Protein AF-A0A1K2HBC2-F1 (afdb_monomer_lite)

Foldseek 3Di:
DPPPPWFFAAADLLLLLQQLVLLVPPQATCSPVVQQSVLCPQCSVVLLPQEPVCLVQCLDPPRPSVVVSQVSCQPRGDDPVGDDSVNSNSSSVSSHVVNVGQTLLSLLSNCNVLDPCVQQVDDSVVSSVLSVVQDDRVDHHYSVSSVVSSCCRNVVDPPD

Organism: NCBI:txid1122154

Secondary structure (DSSP, 8-state):
---TTPPP--B-HHHHHHHHHHTT-SS--GGG-HHHHHHGGGGHHHHTT--HHHHHHHHSTT-HHHHHHHHHHHHHS--TT---HHHHHHHHHHHHHHHH---HHHHHHHTTTTS-HHHHS--HHHHHHHHHHH--TTS-B-HHHHHHHHHHHHHTT---

Sequence (160 aa):
MILTGETTYAVSNELYLVRVLNGFDMCGSSLDNLAYVKSLYHILDDLKKISEDNVHELWTKGTCKEVELYEKCLKYIKFKKGISFGYYLELVNNALNANDGIYPHDIVHMCSDRLSISKTGLPSHELEEEVRKFFNKNVVISRKEIDEFTNHILKGGYRK

Radius of gyration: 16.7 Å; chains: 1; bounding box: 42×26×42 Å

pLDDT: mean 89.14, std 13.37, range [31.95, 98.06]

Structure (mmCIF, N/CA/C/O backbone):
data_AF-A0A1K2HBC2-F1
#
_entry.id   AF-A0A1K2HBC2-F1
#
loop_
_atom_site.group_PDB
_atom_site.id
_atom_site.type_symbol
_atom_site.label_atom_id
_atom_site.label_alt_id
_atom_site.label_comp_id
_atom_site.label_asym_id
_atom_site.label_entity_id
_atom_site.label_seq_id
_atom_site.pdbx_PDB_ins_code
_atom_site.Cartn_x
_atom_site.Cartn_y
_atom_site.Cartn_z
_atom_site.occupancy
_atom_site.B_iso_or_equiv
_atom_site.auth_seq_id
_atom_site.auth_comp_id
_atom_site.auth_asym_id
_atom_site.auth_atom_id
_atom_site.pdbx_PDB_model_num
ATOM 1 N N . MET A 1 1 ? -14.756 14.402 -8.944 1.00 31.95 1 MET A N 1
ATOM 2 C CA . MET A 1 1 ? -14.381 14.764 -10.328 1.00 31.95 1 MET A CA 1
ATOM 3 C C . MET A 1 1 ? -13.336 13.749 -10.758 1.00 31.95 1 MET A C 1
ATOM 5 O O . MET A 1 1 ? -12.223 13.827 -10.269 1.00 31.95 1 MET A O 1
ATOM 9 N N . ILE A 1 2 ? -13.712 12.732 -11.539 1.00 31.97 2 ILE A N 1
ATOM 10 C CA . ILE A 1 2 ? -12.748 11.743 -12.045 1.00 31.97 2 ILE A CA 1
ATOM 11 C C . ILE A 1 2 ? -11.961 12.457 -13.142 1.00 31.97 2 ILE A C 1
ATOM 13 O O . ILE A 1 2 ? -12.550 12.851 -14.149 1.00 31.97 2 ILE A O 1
ATOM 17 N N . LEU A 1 3 ? -10.667 12.695 -12.925 1.00 41.19 3 LEU A N 1
ATOM 18 C CA . LEU A 1 3 ? -9.786 13.188 -13.977 1.00 41.19 3 LEU A CA 1
ATOM 19 C C . LEU A 1 3 ? -9.752 12.111 -15.067 1.00 41.19 3 LEU A C 1
ATOM 21 O O . LEU A 1 3 ? -9.234 11.011 -14.886 1.00 41.19 3 LEU A O 1
ATOM 25 N N . THR A 1 4 ? -10.407 12.396 -16.186 1.00 40.41 4 THR A N 1
ATOM 26 C CA . THR A 1 4 ? -10.514 11.503 -17.339 1.00 40.41 4 THR A CA 1
ATOM 27 C C . THR A 1 4 ? -9.110 11.153 -17.845 1.00 40.41 4 THR A C 1
ATOM 29 O O . THR A 1 4 ? -8.473 11.986 -18.482 1.00 40.41 4 THR A O 1
ATOM 32 N N . GLY A 1 5 ? -8.617 9.945 -17.540 1.00 54.50 5 GLY A N 1
ATOM 33 C CA . GLY A 1 5 ? -7.299 9.452 -17.977 1.00 54.50 5 GLY A CA 1
ATOM 34 C C . GLY A 1 5 ? -6.510 8.653 -16.931 1.00 54.50 5 GLY A C 1
ATOM 35 O O . GLY A 1 5 ? -5.530 7.982 -17.271 1.00 54.50 5 GLY A O 1
ATOM 36 N N . GLU A 1 6 ? -6.918 8.672 -15.662 1.00 67.06 6 GLU A N 1
ATOM 37 C CA . GLU A 1 6 ? -6.225 7.899 -14.632 1.00 67.06 6 GLU A CA 1
ATOM 38 C C . GLU A 1 6 ? -6.614 6.418 -14.681 1.00 67.06 6 GLU A C 1
ATOM 40 O O . GLU A 1 6 ? -7.783 6.043 -14.645 1.00 67.06 6 GLU A O 1
ATOM 45 N N . THR A 1 7 ? -5.603 5.563 -14.849 1.00 85.19 7 THR A N 1
ATOM 46 C CA . THR A 1 7 ? -5.761 4.109 -14.866 1.00 85.19 7 THR A CA 1
ATOM 47 C C . THR A 1 7 ? -5.429 3.590 -13.482 1.00 85.19 7 THR A C 1
ATOM 49 O O . THR A 1 7 ? -4.303 3.765 -13.028 1.00 85.19 7 THR A O 1
ATOM 52 N N . THR A 1 8 ? -6.395 2.953 -12.831 1.00 94.12 8 THR A N 1
ATOM 53 C CA . THR A 1 8 ? -6.177 2.240 -11.573 1.00 94.12 8 THR A CA 1
ATOM 54 C C . THR A 1 8 ? -5.827 0.782 -11.852 1.00 94.12 8 THR A C 1
ATOM 56 O O . THR A 1 8 ? -6.291 0.200 -12.836 1.00 94.12 8 THR A O 1
ATOM 59 N N . TYR A 1 9 ? -5.053 0.172 -10.961 1.00 96.06 9 TYR A N 1
ATOM 60 C CA . TYR A 1 9 ? -4.644 -1.225 -11.051 1.00 96.06 9 TYR A CA 1
ATOM 61 C C . TYR A 1 9 ? -5.222 -2.044 -9.907 1.00 96.06 9 TYR A C 1
ATOM 63 O O . TYR A 1 9 ? -5.211 -1.629 -8.748 1.00 96.06 9 TYR A O 1
ATOM 71 N N . ALA A 1 10 ? -5.674 -3.253 -10.232 1.00 95.75 10 ALA A N 1
ATOM 72 C CA . ALA A 1 10 ? -5.870 -4.281 -9.227 1.00 95.75 10 ALA A CA 1
ATOM 73 C C . ALA A 1 10 ? -4.502 -4.847 -8.829 1.00 95.75 10 ALA A C 1
ATOM 75 O O . ALA A 1 10 ? -3.661 -5.112 -9.688 1.00 95.75 10 ALA A O 1
ATOM 76 N N . VAL A 1 11 ? -4.280 -5.066 -7.536 1.00 97.31 11 VAL A N 1
ATOM 77 C CA . VAL A 1 11 ? -3.013 -5.606 -7.027 1.00 97.31 11 VAL A CA 1
ATOM 78 C C . VAL A 1 11 ? -3.255 -6.732 -6.026 1.00 97.31 11 VAL A C 1
ATOM 80 O O . VAL A 1 11 ? -4.343 -6.873 -5.461 1.00 97.31 11 VAL A O 1
ATOM 83 N N . SER A 1 12 ? -2.231 -7.547 -5.793 1.00 97.94 12 SER A N 1
ATOM 84 C CA . SER A 1 12 ? -2.262 -8.600 -4.783 1.00 97.94 12 SER A CA 1
ATOM 85 C C . SER A 1 12 ? -2.438 -8.029 -3.370 1.00 97.94 12 SER A C 1
ATOM 87 O O . SER A 1 12 ? -2.102 -6.881 -3.093 1.00 97.94 12 SER A O 1
ATOM 89 N N . ASN A 1 13 ? -2.901 -8.855 -2.429 1.00 98.06 13 ASN A N 1
ATOM 90 C CA . ASN A 1 13 ? -3.018 -8.453 -1.021 1.00 98.06 13 ASN A CA 1
ATOM 91 C C . ASN A 1 13 ? -1.700 -7.911 -0.446 1.00 98.06 13 ASN A C 1
ATOM 93 O O . ASN A 1 13 ? -1.715 -6.967 0.336 1.00 98.06 13 ASN A O 1
ATOM 97 N N . GLU A 1 14 ? -0.568 -8.487 -0.854 1.00 97.50 14 GLU A N 1
ATOM 98 C CA . GLU A 1 14 ? 0.752 -8.004 -0.453 1.00 97.50 14 GLU A CA 1
ATOM 99 C C . GLU A 1 14 ? 0.979 -6.567 -0.923 1.00 97.50 14 GLU A C 1
ATOM 101 O O . GLU A 1 14 ? 1.288 -5.709 -0.104 1.00 97.50 14 GLU A O 1
ATOM 106 N N . LEU A 1 15 ? 0.781 -6.290 -2.214 1.00 97.50 15 LEU A N 1
ATOM 107 C CA . LEU A 1 15 ? 1.015 -4.960 -2.776 1.00 97.50 15 LEU A CA 1
ATOM 108 C C . LEU A 1 15 ? -0.004 -3.929 -2.291 1.00 97.50 15 LEU A C 1
ATOM 110 O O . LEU A 1 15 ? 0.344 -2.766 -2.122 1.00 97.50 15 LEU A O 1
ATOM 114 N N . TYR A 1 16 ? -1.231 -4.353 -1.994 1.00 98.00 16 TYR A N 1
ATOM 115 C CA . TYR A 1 16 ? -2.208 -3.509 -1.314 1.00 98.00 16 TYR A CA 1
ATOM 116 C C . TYR A 1 16 ? -1.683 -3.072 0.061 1.00 98.00 16 TYR A C 1
ATOM 118 O O . TYR A 1 16 ? -1.684 -1.890 0.384 1.00 98.00 16 TYR A O 1
ATOM 126 N N . LEU A 1 17 ? -1.158 -3.999 0.865 1.00 96.69 17 LEU A N 1
ATOM 127 C CA . LEU A 1 17 ? -0.586 -3.645 2.166 1.00 96.69 17 LEU A CA 1
ATOM 128 C C . LEU A 1 17 ? 0.672 -2.782 2.026 1.00 96.69 17 LEU A C 1
ATOM 130 O O . LEU A 1 17 ? 0.859 -1.857 2.811 1.00 96.69 17 LEU A O 1
ATOM 134 N N . VAL A 1 18 ? 1.501 -3.027 1.007 1.00 95.81 18 VAL A N 1
ATOM 135 C CA . VAL A 1 18 ? 2.625 -2.137 0.679 1.00 95.81 18 VAL A CA 1
ATOM 136 C C . VAL A 1 18 ? 2.116 -0.737 0.337 1.00 95.81 18 VAL A C 1
ATOM 138 O O . VAL A 1 18 ? 2.676 0.228 0.842 1.00 95.81 18 VAL A O 1
ATOM 141 N N . ARG A 1 19 ? 1.031 -0.598 -0.441 1.00 95.75 19 ARG A N 1
ATOM 142 C CA . ARG A 1 19 ? 0.418 0.705 -0.744 1.00 95.75 19 ARG A CA 1
ATOM 143 C C . ARG A 1 19 ? 0.016 1.458 0.517 1.00 95.75 19 ARG A C 1
ATOM 145 O O . ARG A 1 19 ? 0.287 2.655 0.630 1.00 95.75 19 ARG A O 1
ATOM 152 N N . VAL A 1 20 ? -0.657 0.762 1.428 1.00 95.69 20 VAL A N 1
ATOM 153 C CA . VAL A 1 20 ? -1.127 1.337 2.690 1.00 95.69 20 VAL A CA 1
ATOM 154 C C . VAL A 1 20 ? 0.061 1.797 3.536 1.00 95.69 20 VAL A C 1
ATOM 156 O O . VAL A 1 20 ? 0.059 2.907 4.061 1.00 95.69 20 VAL A O 1
ATOM 159 N N . LEU A 1 21 ? 1.112 0.979 3.621 1.00 92.94 21 LEU A N 1
ATOM 160 C CA . LEU A 1 21 ? 2.315 1.299 4.388 1.00 92.94 21 LEU A CA 1
ATOM 161 C C . LEU A 1 21 ? 3.171 2.402 3.752 1.00 92.94 21 LEU A C 1
ATOM 163 O O . LEU A 1 21 ? 3.756 3.217 4.456 1.00 92.94 21 LEU A O 1
ATOM 167 N N . ASN A 1 22 ? 3.217 2.479 2.428 1.00 90.75 22 ASN A N 1
ATOM 168 C CA . ASN A 1 22 ? 3.932 3.542 1.730 1.00 90.75 22 ASN A CA 1
ATOM 169 C C . ASN A 1 22 ? 3.296 4.923 1.937 1.00 90.75 22 ASN A C 1
ATOM 171 O O . ASN A 1 22 ? 3.967 5.925 1.735 1.00 90.75 22 ASN A O 1
ATOM 175 N N . GLY A 1 23 ? 2.033 5.015 2.362 1.00 84.12 23 GLY A N 1
ATOM 176 C CA . GLY A 1 23 ? 1.443 6.308 2.719 1.00 84.12 23 GLY A CA 1
ATOM 177 C C . GLY A 1 23 ? 2.082 6.966 3.953 1.00 84.12 23 GLY A C 1
ATOM 178 O O . GLY A 1 23 ? 1.850 8.146 4.188 1.00 84.12 23 GLY A O 1
ATOM 179 N N . PHE A 1 24 ? 2.894 6.231 4.723 1.00 83.62 24 PHE A N 1
ATOM 180 C CA . PHE A 1 24 ? 3.648 6.761 5.864 1.00 83.62 24 PHE A CA 1
ATOM 181 C C . PHE A 1 24 ? 5.036 7.298 5.486 1.00 83.62 24 PHE A C 1
ATOM 183 O O . PHE A 1 24 ? 5.580 8.142 6.196 1.00 83.62 24 PHE A O 1
ATOM 190 N N . ASP A 1 25 ? 5.619 6.818 4.386 1.00 76.25 25 ASP A N 1
ATOM 191 C CA . ASP A 1 25 ? 6.994 7.122 3.993 1.00 76.25 25 ASP A CA 1
ATOM 192 C C . ASP A 1 25 ? 6.990 7.945 2.710 1.00 76.25 25 ASP A C 1
ATOM 194 O O . ASP A 1 25 ? 6.606 7.444 1.671 1.00 76.25 25 ASP A O 1
ATOM 198 N N . MET A 1 26 ? 7.457 9.196 2.735 1.00 68.12 26 MET A N 1
ATOM 199 C CA . MET A 1 26 ? 7.477 10.035 1.520 1.00 68.12 26 MET A CA 1
ATOM 200 C C . MET A 1 26 ? 8.595 9.681 0.526 1.00 68.12 26 MET A C 1
ATOM 202 O O . MET A 1 26 ? 8.558 10.115 -0.624 1.00 68.12 26 MET A O 1
ATOM 206 N N . CYS A 1 27 ? 9.625 8.960 0.979 1.00 65.31 27 CYS A N 1
ATOM 207 C CA . CYS A 1 27 ? 10.878 8.784 0.237 1.00 65.31 27 CYS A CA 1
ATOM 208 C C . CYS A 1 27 ? 11.380 7.332 0.189 1.00 65.31 27 CYS A C 1
ATOM 210 O O . CYS A 1 27 ? 12.479 7.107 -0.312 1.00 65.31 27 CYS A O 1
ATOM 212 N N . GLY A 1 28 ? 10.631 6.370 0.731 1.00 81.25 28 GLY A N 1
ATOM 213 C CA . GLY A 1 28 ? 11.056 4.971 0.847 1.00 81.25 28 GLY A CA 1
ATOM 214 C C . GLY A 1 28 ? 9.924 4.007 0.522 1.00 81.25 28 GLY A C 1
ATOM 215 O O . GLY A 1 28 ? 8.805 4.433 0.238 1.00 81.25 28 GLY A O 1
ATOM 216 N N . SER A 1 29 ? 10.201 2.704 0.538 1.00 90.25 29 SER A N 1
ATOM 217 C CA . SER A 1 29 ? 9.160 1.702 0.346 1.00 90.25 29 SER A CA 1
ATOM 218 C C . SER A 1 29 ? 9.179 0.594 1.391 1.00 90.25 29 SER A C 1
ATOM 220 O O . SER A 1 29 ? 10.197 -0.002 1.732 1.00 90.25 29 SER A O 1
ATOM 222 N N . SER A 1 30 ? 7.978 0.218 1.824 1.00 91.00 30 SER A N 1
ATOM 223 C CA . SER A 1 30 ? 7.752 -0.971 2.638 1.00 91.00 30 SER A CA 1
ATOM 224 C C . SER A 1 30 ? 7.787 -2.282 1.838 1.00 91.00 30 SER A C 1
ATOM 226 O O . SER A 1 30 ? 7.675 -3.348 2.443 1.00 91.00 30 SER A O 1
ATOM 228 N N . LEU A 1 31 ? 7.972 -2.244 0.510 1.00 93.94 31 LEU A N 1
ATOM 229 C CA . LEU A 1 31 ? 7.951 -3.418 -0.373 1.00 93.94 31 LEU A CA 1
ATOM 230 C C . LEU A 1 31 ? 8.909 -4.521 0.102 1.00 93.94 31 LEU A C 1
ATOM 232 O O . LEU A 1 31 ? 8.545 -5.696 0.154 1.00 93.94 31 LEU A O 1
ATOM 236 N N . ASP A 1 32 ? 10.133 -4.161 0.481 1.00 92.75 32 ASP A N 1
ATOM 237 C CA . ASP A 1 32 ? 11.151 -5.117 0.931 1.00 92.75 32 ASP A CA 1
ATOM 238 C C . ASP A 1 32 ? 11.093 -5.406 2.447 1.00 92.75 32 ASP A C 1
ATOM 240 O O . ASP A 1 32 ? 11.738 -6.337 2.935 1.00 92.75 32 ASP A O 1
ATOM 244 N N . ASN A 1 33 ? 10.241 -4.703 3.204 1.00 90.56 33 ASN A N 1
ATOM 245 C CA . ASN A 1 33 ? 10.022 -4.951 4.630 1.00 90.56 33 ASN A CA 1
ATOM 246 C C . ASN A 1 33 ? 8.921 -6.001 4.865 1.00 90.56 33 ASN A C 1
ATOM 248 O O . ASN A 1 33 ? 7.850 -5.727 5.413 1.00 90.56 33 ASN A O 1
ATOM 252 N N . LEU A 1 34 ? 9.202 -7.248 4.474 1.00 90.56 34 LEU A N 1
ATOM 253 C CA . LEU A 1 34 ? 8.226 -8.345 4.525 1.00 90.56 34 LEU A CA 1
ATOM 254 C C . LEU A 1 34 ? 7.652 -8.593 5.924 1.00 90.56 34 LEU A C 1
ATOM 256 O O . LEU A 1 34 ? 6.504 -9.009 6.045 1.00 90.56 34 LEU A O 1
ATOM 260 N N . ALA A 1 35 ? 8.431 -8.370 6.985 1.00 89.19 35 ALA A N 1
ATOM 261 C CA . ALA A 1 35 ? 7.953 -8.546 8.354 1.00 89.19 35 ALA A CA 1
ATOM 262 C C . ALA A 1 35 ? 6.866 -7.521 8.709 1.00 89.19 35 ALA A C 1
ATOM 264 O O . ALA A 1 35 ? 5.868 -7.874 9.340 1.00 89.19 35 ALA A O 1
ATOM 265 N N . TYR A 1 36 ? 7.043 -6.274 8.271 1.00 88.19 36 TYR A N 1
ATOM 266 C CA . TYR A 1 36 ? 6.095 -5.196 8.511 1.00 88.19 36 TYR A CA 1
ATOM 267 C C . TYR A 1 36 ? 4.832 -5.367 7.667 1.00 88.19 36 TYR A C 1
ATOM 269 O O . TYR A 1 36 ? 3.736 -5.379 8.227 1.00 88.19 36 TYR A O 1
ATOM 277 N N . VAL A 1 37 ? 4.979 -5.670 6.373 1.00 92.69 37 VAL A N 1
ATOM 278 C CA . VAL A 1 37 ? 3.854 -6.011 5.484 1.00 92.69 37 VAL A CA 1
ATOM 279 C C . VAL A 1 37 ? 3.049 -7.186 6.051 1.00 92.69 37 VAL A C 1
ATOM 281 O O . VAL A 1 37 ? 1.830 -7.104 6.183 1.00 92.69 37 VAL A O 1
ATOM 284 N N . LYS A 1 38 ? 3.722 -8.266 6.479 1.00 92.38 38 LYS A N 1
ATOM 285 C CA . LYS A 1 38 ? 3.066 -9.440 7.081 1.00 92.38 38 LYS A CA 1
ATOM 286 C C . LYS A 1 38 ? 2.296 -9.114 8.357 1.00 92.38 38 LYS A C 1
ATOM 288 O O . LYS A 1 38 ? 1.283 -9.754 8.618 1.00 92.38 38 LYS A O 1
ATOM 293 N N . SER A 1 39 ? 2.737 -8.126 9.135 1.00 91.31 39 SER A N 1
ATOM 294 C CA . SER A 1 39 ? 2.057 -7.759 10.381 1.00 91.31 39 SER A CA 1
ATOM 295 C C . SER A 1 39 ? 0.646 -7.195 10.160 1.00 91.31 39 SER A C 1
ATOM 297 O O . SER A 1 39 ? -0.219 -7.379 11.015 1.00 91.31 39 SER A O 1
ATOM 299 N N . LEU A 1 40 ? 0.375 -6.607 8.987 1.00 93.00 40 LEU A N 1
ATOM 300 C CA . LEU A 1 40 ? -0.941 -6.064 8.638 1.00 93.00 40 LEU A CA 1
ATOM 301 C C . LEU A 1 40 ? -1.910 -7.116 8.074 1.00 93.00 40 LEU A C 1
ATOM 303 O O . LEU A 1 40 ? -3.106 -6.848 7.993 1.00 93.00 40 LEU A O 1
ATOM 307 N N . TYR A 1 41 ? -1.457 -8.328 7.726 1.00 95.25 41 TYR A N 1
ATOM 308 C CA . TYR A 1 41 ? -2.358 -9.357 7.178 1.00 95.25 41 TYR A CA 1
ATOM 309 C C . TYR A 1 41 ? -3.498 -9.723 8.135 1.00 95.25 41 TYR A C 1
ATOM 311 O O . TYR A 1 41 ? -4.588 -10.060 7.687 1.00 95.25 41 TYR A O 1
ATOM 319 N N . HIS A 1 42 ? -3.270 -9.619 9.446 1.00 93.62 42 HIS A N 1
ATOM 320 C CA . HIS A 1 42 ? -4.281 -9.904 10.466 1.00 93.62 42 HIS A CA 1
ATOM 321 C C . HIS A 1 42 ? -5.455 -8.917 10.479 1.00 93.62 42 HIS A C 1
ATOM 323 O O . HIS A 1 42 ? -6.483 -9.224 11.076 1.00 93.62 42 HIS A O 1
ATOM 329 N N . ILE A 1 43 ? -5.294 -7.754 9.846 1.00 95.44 43 ILE A N 1
ATOM 330 C CA . ILE A 1 43 ? -6.311 -6.700 9.751 1.00 95.44 43 ILE A CA 1
ATOM 331 C C . ILE A 1 43 ? -6.661 -6.364 8.297 1.00 95.44 43 ILE A C 1
ATOM 333 O O . ILE A 1 43 ? -7.388 -5.412 8.044 1.00 95.44 43 ILE A O 1
ATOM 337 N N . LEU A 1 44 ? -6.156 -7.131 7.324 1.00 97.06 44 LEU A N 1
ATOM 338 C CA . LEU A 1 44 ? -6.327 -6.857 5.896 1.00 97.06 44 LEU A CA 1
ATOM 339 C C . LEU A 1 44 ? -7.799 -6.703 5.498 1.00 97.06 44 LEU A C 1
ATOM 341 O O . LEU A 1 44 ? -8.150 -5.765 4.786 1.00 97.06 44 LEU A O 1
ATOM 345 N N . ASP A 1 45 ? -8.651 -7.615 5.962 1.00 97.50 45 ASP A N 1
ATOM 346 C CA . ASP A 1 45 ? -10.079 -7.585 5.645 1.00 97.50 45 ASP A CA 1
ATOM 347 C C . ASP A 1 45 ? -10.780 -6.378 6.271 1.00 97.50 45 ASP A C 1
ATOM 349 O O . ASP A 1 45 ? -11.751 -5.883 5.705 1.00 97.50 45 ASP A O 1
ATOM 353 N N . ASP A 1 46 ? -10.301 -5.901 7.423 1.00 97.56 46 ASP A N 1
ATOM 354 C CA . ASP A 1 46 ? -10.812 -4.680 8.042 1.00 97.56 46 ASP A CA 1
ATOM 355 C C . ASP A 1 46 ? -10.397 -3.457 7.209 1.00 97.56 46 ASP A C 1
ATOM 357 O O . ASP A 1 46 ? -11.247 -2.637 6.874 1.00 97.56 46 ASP A O 1
ATOM 361 N N . LEU A 1 47 ? -9.128 -3.383 6.784 1.00 97.56 47 LEU A N 1
ATOM 362 C CA . LEU A 1 47 ? -8.607 -2.291 5.947 1.00 97.56 47 LEU A CA 1
ATOM 363 C C . LEU A 1 47 ? -9.335 -2.191 4.597 1.00 97.56 47 LEU A C 1
ATOM 365 O O . LEU A 1 47 ? -9.725 -1.105 4.175 1.00 97.56 47 LEU A O 1
ATOM 369 N N . LYS A 1 48 ? -9.595 -3.328 3.943 1.00 97.62 48 LYS A N 1
ATOM 370 C CA . LYS A 1 48 ? -10.302 -3.383 2.652 1.00 97.62 48 LYS A CA 1
ATOM 371 C C . LYS A 1 48 ? -11.780 -2.997 2.719 1.00 97.62 48 LYS A C 1
ATOM 373 O O . LYS A 1 48 ? -12.388 -2.760 1.681 1.00 97.62 48 LYS A O 1
ATOM 378 N N . LYS A 1 49 ? -12.376 -2.974 3.914 1.00 97.31 49 LYS A N 1
ATOM 379 C CA . LYS A 1 49 ? -13.770 -2.554 4.123 1.00 97.31 49 LYS A CA 1
ATOM 380 C C . LYS A 1 49 ? -13.901 -1.059 4.401 1.00 97.31 49 LYS A C 1
ATOM 382 O O . LYS A 1 49 ? -15.027 -0.570 4.486 1.00 97.31 49 LYS A O 1
ATOM 387 N N . ILE A 1 50 ? -12.793 -0.343 4.586 1.00 97.94 50 ILE A N 1
ATOM 388 C CA . ILE A 1 50 ? -12.809 1.101 4.833 1.00 97.94 50 ILE A CA 1
ATOM 389 C C . ILE A 1 50 ? -13.320 1.814 3.579 1.00 97.94 50 ILE A C 1
ATOM 391 O O . ILE A 1 50 ? -12.878 1.528 2.471 1.00 97.94 50 ILE A O 1
ATOM 395 N N . SER A 1 51 ? -14.272 2.720 3.759 1.00 97.25 51 SER A N 1
ATOM 396 C CA . SER A 1 51 ? -14.922 3.470 2.680 1.00 97.25 51 SER A CA 1
ATOM 397 C C . SER A 1 51 ? -15.420 4.812 3.206 1.00 97.25 51 SER A C 1
ATOM 399 O O . SER A 1 51 ? -15.553 4.986 4.419 1.00 97.25 51 SER A O 1
ATOM 401 N N . GLU A 1 52 ? -15.764 5.728 2.304 1.00 95.50 52 GLU A N 1
ATOM 402 C CA . GLU A 1 52 ? -16.395 7.013 2.643 1.00 95.50 52 GLU A CA 1
ATOM 403 C C . GLU A 1 52 ? -17.614 6.850 3.574 1.00 95.50 52 GLU A C 1
ATOM 405 O O . GLU A 1 52 ? -17.811 7.637 4.499 1.00 95.50 52 GLU A O 1
ATOM 410 N N . ASP A 1 53 ? -18.378 5.763 3.417 1.00 96.62 53 ASP A N 1
ATOM 411 C CA . ASP A 1 53 ? -19.577 5.493 4.218 1.00 96.62 53 ASP A CA 1
ATOM 412 C C . ASP A 1 53 ? -19.281 5.168 5.693 1.00 96.62 53 ASP A C 1
ATOM 414 O O . ASP A 1 53 ? -20.155 5.325 6.546 1.00 96.62 53 ASP A O 1
ATOM 418 N N . ASN A 1 54 ? -18.082 4.670 6.020 1.00 96.00 54 ASN A N 1
ATOM 419 C CA . ASN A 1 54 ? -17.757 4.206 7.376 1.00 96.00 54 ASN A CA 1
ATOM 420 C C . ASN A 1 54 ? -16.518 4.850 8.005 1.00 96.00 54 ASN A C 1
ATOM 422 O O . ASN A 1 54 ? -16.299 4.683 9.209 1.00 96.00 54 ASN A O 1
ATOM 426 N N . VAL A 1 55 ? -15.725 5.595 7.234 1.00 96.31 55 VAL A N 1
ATOM 427 C CA . VAL A 1 55 ? -14.448 6.136 7.702 1.00 96.31 55 VAL A CA 1
ATOM 428 C C . VAL A 1 55 ? -14.625 7.157 8.829 1.00 96.31 55 VAL A C 1
ATOM 430 O O . VAL A 1 55 ? -13.825 7.194 9.762 1.00 96.31 55 VAL A O 1
ATOM 433 N N . HIS A 1 56 ? -15.728 7.911 8.837 1.00 96.00 56 HIS A N 1
ATOM 434 C CA . HIS A 1 56 ? -16.028 8.855 9.915 1.00 96.00 56 HIS A CA 1
ATOM 435 C C . HIS A 1 56 ? -16.146 8.184 11.289 1.00 96.00 56 HIS A C 1
ATOM 437 O O . HIS A 1 56 ? -15.685 8.743 12.287 1.00 96.00 56 HIS A O 1
ATOM 443 N N . GLU A 1 57 ? -16.718 6.978 11.359 1.00 96.75 57 GLU A N 1
ATOM 444 C CA . GLU A 1 57 ? -16.763 6.213 12.608 1.00 96.75 57 GLU A CA 1
ATOM 445 C C . GLU A 1 57 ? -15.358 5.774 13.027 1.00 96.75 57 GLU A C 1
ATOM 447 O O . GLU A 1 57 ? -15.030 5.852 14.204 1.00 96.75 57 GLU A O 1
ATOM 452 N N . LEU A 1 58 ? -14.507 5.385 12.074 1.00 96.50 58 LEU A N 1
ATOM 453 C CA . LEU A 1 58 ? -13.125 4.971 12.330 1.00 96.50 58 LEU A CA 1
ATOM 454 C C . LEU A 1 58 ? -12.218 6.134 12.760 1.00 96.50 58 LEU A C 1
ATOM 456 O O . LEU A 1 58 ? -11.282 5.908 13.524 1.00 96.50 58 LEU A O 1
ATOM 460 N N . TRP A 1 59 ? -12.486 7.363 12.309 1.00 95.38 59 TRP A N 1
ATOM 461 C CA . TRP A 1 59 ? -11.764 8.569 12.736 1.00 95.38 59 TRP A CA 1
ATOM 462 C C . TRP A 1 59 ? -12.205 9.102 14.098 1.00 95.38 59 TRP A C 1
ATOM 464 O O . TRP A 1 59 ? -11.443 9.785 14.788 1.00 95.38 59 TRP A O 1
ATOM 474 N N . THR A 1 60 ? -13.448 8.823 14.480 1.00 93.81 60 THR A N 1
ATOM 475 C CA . THR A 1 60 ? -14.033 9.355 15.705 1.00 93.81 60 THR A CA 1
ATOM 476 C C . THR A 1 60 ? -13.618 8.489 16.886 1.00 93.81 60 THR A C 1
ATOM 478 O O . THR A 1 60 ? -14.052 7.350 17.033 1.00 93.81 60 THR A O 1
ATOM 481 N N . LYS A 1 61 ? -12.782 9.054 17.759 1.00 92.25 61 LYS A N 1
ATOM 482 C CA . LYS A 1 61 ? -12.313 8.380 18.971 1.00 92.25 61 LYS A CA 1
ATOM 483 C C . LYS A 1 61 ? -13.486 7.939 19.854 1.00 92.25 61 LYS A C 1
ATOM 485 O O . LYS A 1 61 ? -14.337 8.756 20.204 1.00 92.25 61 LYS A O 1
ATOM 490 N N . GLY A 1 62 ? -13.464 6.683 20.288 1.00 92.06 62 GLY A N 1
ATOM 491 C CA . GLY A 1 62 ? -14.439 6.104 21.208 1.00 92.06 62 GLY A CA 1
ATOM 492 C C . GLY A 1 62 ? -15.658 5.469 20.538 1.00 92.06 62 GLY A C 1
ATOM 493 O O . GLY A 1 62 ? -16.559 5.027 21.250 1.00 92.06 62 GLY A O 1
ATOM 494 N N . THR A 1 63 ? -15.715 5.400 19.205 1.00 96.38 63 THR A N 1
ATOM 495 C CA . THR A 1 63 ? -16.722 4.569 18.528 1.00 96.38 63 THR A CA 1
ATOM 496 C C . THR A 1 63 ? -16.344 3.089 18.623 1.00 96.38 63 THR A C 1
ATOM 498 O O . THR A 1 63 ? -15.173 2.738 18.767 1.00 96.38 63 THR A O 1
ATOM 501 N N . CYS A 1 64 ? -17.326 2.192 18.493 1.00 95.75 64 CYS A N 1
ATOM 502 C CA . CYS A 1 64 ? -17.056 0.752 18.500 1.00 95.75 64 CYS A CA 1
ATOM 503 C C . CYS A 1 64 ? -16.103 0.338 17.367 1.00 95.75 64 CYS A C 1
ATOM 505 O O . CYS A 1 64 ? -15.171 -0.421 17.611 1.00 95.75 64 CYS A O 1
ATOM 507 N N . LYS A 1 65 ? -16.289 0.878 16.152 1.00 94.50 65 LYS A N 1
ATOM 508 C CA . LYS A 1 65 ? -15.432 0.558 14.999 1.00 94.50 65 LYS A CA 1
ATOM 509 C C . LYS A 1 65 ? -13.989 1.016 15.203 1.00 94.50 65 LYS A C 1
ATOM 511 O O . LYS A 1 65 ? -13.072 0.269 14.870 1.00 94.50 65 LYS A O 1
ATOM 516 N N . GLU A 1 66 ? -13.794 2.222 15.742 1.00 96.12 66 GLU A N 1
ATOM 517 C CA . GLU A 1 66 ? -12.457 2.733 16.050 1.00 96.12 66 GLU A CA 1
ATOM 518 C C . GLU A 1 66 ? -11.762 1.848 17.078 1.00 96.12 66 GLU A C 1
ATOM 520 O O . GLU A 1 66 ? -10.672 1.352 16.806 1.00 96.12 66 GLU A O 1
ATOM 525 N N . VAL A 1 67 ? -12.415 1.583 18.212 1.00 95.25 67 VAL A N 1
ATOM 526 C CA . VAL A 1 67 ? -11.843 0.767 19.290 1.00 95.25 67 VAL A CA 1
ATOM 527 C C . VAL A 1 67 ? -11.481 -0.634 18.791 1.00 95.25 67 VAL A C 1
ATOM 529 O O . VAL A 1 67 ? -10.356 -1.085 19.004 1.00 95.25 67 VAL A O 1
ATOM 532 N N . GLU A 1 68 ? -12.384 -1.306 18.072 1.00 95.31 68 GLU A N 1
ATOM 533 C CA . GLU A 1 68 ? -12.147 -2.659 17.555 1.00 95.31 68 GLU A CA 1
ATOM 534 C C . GLU A 1 68 ? -10.934 -2.728 16.616 1.00 95.31 68 GLU A C 1
ATOM 536 O O . GLU A 1 68 ? -10.089 -3.622 16.745 1.00 95.31 68 GLU A O 1
ATOM 541 N N . LEU A 1 69 ? -10.822 -1.796 15.662 1.00 95.50 69 LEU A N 1
ATOM 542 C CA . LEU A 1 69 ? -9.697 -1.788 14.729 1.00 95.50 69 LEU A CA 1
ATOM 543 C C . LEU A 1 69 ? -8.404 -1.320 15.407 1.00 95.50 69 LEU A C 1
ATOM 545 O O . LEU A 1 69 ? -7.343 -1.892 15.148 1.00 95.50 69 LEU A O 1
ATOM 549 N N . TYR A 1 70 ? -8.471 -0.326 16.292 1.00 95.19 70 TYR A N 1
ATOM 550 C CA . TYR A 1 70 ? -7.314 0.189 17.019 1.00 95.19 70 TYR A CA 1
ATOM 551 C C . TYR A 1 70 ? -6.693 -0.881 17.927 1.00 95.19 70 TYR A C 1
ATOM 553 O O . TYR A 1 70 ? -5.475 -1.073 17.917 1.00 95.19 70 TYR A O 1
ATOM 561 N N . GLU A 1 71 ? -7.509 -1.660 18.640 1.00 93.19 71 GLU A N 1
ATOM 562 C CA . GLU A 1 71 ? -7.039 -2.780 19.463 1.00 93.19 71 GLU A CA 1
ATOM 563 C C . GLU A 1 71 ? -6.385 -3.888 18.630 1.00 93.19 71 GLU A C 1
ATOM 565 O O . GLU A 1 71 ? -5.320 -4.403 18.992 1.00 93.19 71 GLU A O 1
ATOM 570 N N . LYS A 1 72 ? -6.971 -4.238 17.476 1.00 93.50 72 LYS A N 1
ATOM 571 C CA . LYS A 1 72 ? -6.341 -5.178 16.536 1.00 93.50 72 LYS A CA 1
ATOM 572 C C . LYS A 1 72 ? -4.997 -4.645 16.042 1.00 93.50 72 LYS A C 1
ATOM 574 O O . LYS A 1 72 ? -4.022 -5.400 16.019 1.00 93.50 72 LYS A O 1
ATOM 579 N N . CYS A 1 73 ? -4.923 -3.360 15.692 1.00 92.38 73 CYS A N 1
ATOM 580 C CA . CYS A 1 73 ? -3.677 -2.712 15.291 1.00 92.38 73 CYS A CA 1
ATOM 581 C C . CYS A 1 73 ? -2.618 -2.860 16.391 1.00 92.38 73 CYS A C 1
ATOM 583 O O . CYS A 1 73 ? -1.546 -3.403 16.120 1.00 92.38 73 CYS A O 1
ATOM 585 N N . LEU A 1 74 ? -2.938 -2.467 17.631 1.00 90.81 74 LEU A N 1
ATOM 586 C CA . LEU A 1 74 ? -2.043 -2.564 18.793 1.00 90.81 74 LEU A CA 1
ATOM 587 C C . LEU A 1 74 ? -1.520 -3.986 19.031 1.00 90.81 74 LEU A C 1
ATOM 589 O O . LEU A 1 74 ? -0.377 -4.163 19.452 1.00 90.81 74 LEU A O 1
ATOM 593 N N . LYS A 1 75 ? -2.347 -4.999 18.763 1.00 90.56 75 LYS A N 1
ATOM 594 C CA . LYS A 1 75 ? -1.998 -6.408 18.959 1.00 90.56 75 LYS A CA 1
ATOM 595 C C . LYS A 1 75 ? -1.092 -6.967 17.861 1.00 90.56 75 LYS A C 1
ATOM 597 O O . LYS A 1 75 ? -0.203 -7.766 18.163 1.00 90.56 75 LYS A O 1
ATOM 602 N N . TYR A 1 76 ? -1.346 -6.622 16.599 1.00 89.56 76 TYR A N 1
ATOM 603 C CA . TYR A 1 76 ? -0.744 -7.323 15.459 1.00 89.56 76 TYR A CA 1
ATOM 604 C C . TYR A 1 76 ? 0.384 -6.556 14.768 1.00 89.56 76 TYR A C 1
ATOM 606 O O . TYR A 1 76 ? 1.334 -7.188 14.297 1.00 89.56 76 TYR A O 1
ATOM 614 N N . ILE A 1 77 ? 0.330 -5.223 14.723 1.00 85.94 77 ILE A N 1
ATOM 615 C CA . ILE A 1 77 ? 1.342 -4.423 14.027 1.00 85.94 77 ILE A CA 1
ATOM 616 C C . ILE A 1 77 ? 2.585 -4.297 14.911 1.00 85.94 77 ILE A C 1
ATOM 618 O O . ILE A 1 77 ? 2.551 -3.799 16.038 1.00 85.94 77 ILE A O 1
ATOM 622 N N . LYS A 1 78 ? 3.726 -4.744 14.384 1.00 72.12 78 LYS A N 1
ATOM 623 C CA . LYS A 1 78 ? 4.981 -4.818 15.140 1.00 72.12 78 LYS A CA 1
ATOM 624 C C . LYS A 1 78 ? 5.780 -3.518 15.057 1.00 72.12 78 LYS A C 1
ATOM 626 O O . LYS A 1 78 ? 6.767 -3.445 14.332 1.00 72.12 78 LYS A O 1
ATOM 631 N N . PHE A 1 79 ? 5.412 -2.526 15.868 1.00 68.75 79 PHE A N 1
ATOM 632 C CA . PHE A 1 79 ? 6.266 -1.366 16.149 1.00 68.75 79 PHE A CA 1
ATOM 633 C C . PHE A 1 79 ? 6.985 -1.494 17.489 1.00 68.75 79 PHE A C 1
ATOM 635 O O . PHE A 1 79 ? 6.371 -1.740 18.523 1.00 68.75 79 PHE A O 1
ATOM 642 N N . LYS A 1 80 ? 8.295 -1.214 17.503 1.00 53.94 80 LYS A N 1
ATOM 643 C CA . LYS A 1 80 ? 9.120 -1.253 18.725 1.00 53.94 80 LYS A CA 1
ATOM 644 C C . LYS A 1 80 ? 8.677 -0.235 19.795 1.00 53.94 80 LYS A C 1
ATOM 646 O O . LYS A 1 80 ? 9.041 -0.390 20.954 1.00 53.94 80 LYS A O 1
ATOM 651 N N . LYS A 1 81 ? 7.919 0.800 19.408 1.00 61.16 81 LYS A N 1
ATOM 652 C CA . LYS A 1 81 ? 7.402 1.868 20.287 1.00 61.16 81 LYS A CA 1
ATOM 653 C C . LYS A 1 81 ? 5.877 1.821 20.495 1.00 61.16 81 LYS A C 1
ATOM 655 O O . LYS A 1 81 ? 5.342 2.713 21.143 1.00 61.16 81 LYS A O 1
ATOM 660 N N . GLY A 1 82 ? 5.194 0.795 19.979 1.00 70.38 82 GLY A N 1
ATOM 661 C CA . GLY A 1 82 ? 3.730 0.740 19.943 1.00 70.38 82 GLY A CA 1
ATOM 662 C C . GLY A 1 82 ? 3.121 1.638 18.861 1.00 70.38 82 GLY A C 1
ATOM 663 O O . GLY A 1 82 ? 3.838 2.330 18.137 1.00 70.38 82 GLY A O 1
ATOM 664 N N . ILE A 1 83 ? 1.795 1.595 18.744 1.00 83.38 83 ILE A N 1
ATOM 665 C CA . ILE A 1 83 ? 1.018 2.404 17.799 1.00 83.38 83 ILE A CA 1
ATOM 666 C C . ILE A 1 83 ? 0.395 3.573 18.547 1.00 83.38 83 ILE A C 1
ATOM 668 O O . ILE A 1 83 ? -0.238 3.385 19.584 1.00 83.38 83 ILE A O 1
ATOM 672 N N . SER A 1 84 ? 0.581 4.780 18.019 1.00 89.62 84 SER A N 1
ATOM 673 C CA . SER A 1 84 ? -0.153 5.955 18.478 1.00 89.62 84 SER A CA 1
ATOM 674 C C . SER A 1 84 ? -1.512 6.037 17.781 1.00 89.62 84 SER A C 1
ATOM 676 O O . SER A 1 84 ? -1.696 5.515 16.682 1.00 89.62 84 SER A O 1
ATOM 678 N N . PHE A 1 85 ? -2.452 6.765 18.380 1.00 89.38 85 PHE A N 1
ATOM 679 C CA . PHE A 1 85 ? -3.731 7.049 17.727 1.00 89.38 85 PHE A CA 1
ATOM 680 C C . PHE A 1 85 ? -3.546 7.790 16.390 1.00 89.38 85 PHE A C 1
ATOM 682 O O . PHE A 1 85 ? -4.224 7.480 15.420 1.00 89.38 85 PHE A O 1
ATOM 689 N N . GLY A 1 86 ? -2.573 8.706 16.303 1.00 90.69 86 GLY A N 1
ATOM 690 C CA . GLY A 1 86 ? -2.243 9.393 15.048 1.00 90.69 86 GLY A CA 1
ATOM 691 C C . GLY A 1 86 ? -1.797 8.430 13.944 1.00 90.69 86 GLY A C 1
ATOM 692 O O . GLY A 1 86 ? -2.310 8.505 12.834 1.00 90.69 86 GLY A O 1
ATOM 693 N N . TYR A 1 87 ? -0.933 7.465 14.271 1.00 90.44 87 TYR A N 1
ATOM 694 C CA . TYR A 1 87 ? -0.523 6.423 13.326 1.00 90.44 87 TYR A CA 1
ATOM 695 C C . TYR A 1 87 ? -1.719 5.580 12.860 1.00 90.44 87 TYR A C 1
ATOM 697 O O . TYR A 1 87 ? -1.828 5.231 11.689 1.00 90.44 87 TYR A O 1
ATOM 705 N N . TYR A 1 88 ? -2.632 5.244 13.774 1.00 94.06 88 TYR A N 1
ATOM 706 C CA . TYR A 1 88 ? -3.858 4.529 13.426 1.00 94.06 88 TYR A CA 1
ATOM 707 C C . TYR A 1 88 ? -4.731 5.326 12.444 1.00 94.06 88 TYR A C 1
ATOM 709 O O . TYR A 1 88 ? -5.193 4.763 11.455 1.00 94.06 88 TYR A O 1
ATOM 717 N N . LEU A 1 89 ? -4.910 6.631 12.663 1.00 95.38 89 LEU A N 1
ATOM 718 C CA . LEU A 1 89 ? -5.671 7.479 11.741 1.00 95.38 89 LEU A CA 1
ATOM 719 C C . LEU A 1 89 ? -5.019 7.546 10.354 1.00 95.38 89 LEU A C 1
ATOM 721 O O . LEU A 1 89 ? -5.711 7.447 9.344 1.00 95.38 89 LEU A O 1
ATOM 725 N N . GLU A 1 90 ? -3.692 7.667 10.294 1.00 94.00 90 GLU A N 1
ATOM 726 C CA . GLU A 1 90 ? -2.945 7.612 9.033 1.00 94.00 90 GLU A CA 1
ATOM 727 C C . GLU A 1 90 ? -3.109 6.257 8.334 1.00 94.00 90 GLU A C 1
ATOM 729 O O . GLU A 1 90 ? -3.323 6.220 7.125 1.00 94.00 90 GLU A O 1
ATOM 734 N N . LEU A 1 91 ? -3.100 5.147 9.080 1.00 94.81 91 LEU A N 1
ATOM 735 C CA . LEU A 1 91 ? -3.351 3.812 8.531 1.00 94.81 91 LEU A CA 1
ATOM 736 C C . LEU A 1 91 ? -4.729 3.730 7.868 1.00 94.81 91 LEU A C 1
ATOM 738 O O . LEU A 1 91 ? -4.845 3.230 6.750 1.00 94.81 91 LEU A O 1
ATOM 742 N N . VAL A 1 92 ? -5.757 4.236 8.555 1.00 97.12 92 VAL A N 1
ATOM 743 C CA . VAL A 1 92 ? -7.138 4.289 8.061 1.00 97.12 92 VAL A CA 1
ATOM 744 C C . VAL A 1 92 ? -7.224 5.135 6.790 1.00 97.12 92 VAL A C 1
ATOM 746 O O . VAL A 1 92 ? -7.803 4.683 5.805 1.00 97.12 92 VAL A O 1
ATOM 749 N N . ASN A 1 93 ? -6.594 6.312 6.768 1.00 96.94 93 ASN A N 1
ATOM 750 C CA . ASN A 1 93 ? -6.566 7.189 5.591 1.00 96.94 93 ASN A CA 1
ATOM 751 C C . ASN A 1 93 ? -5.851 6.545 4.405 1.00 96.94 93 ASN A C 1
ATOM 753 O O . ASN A 1 93 ? -6.321 6.609 3.273 1.00 96.94 93 ASN A O 1
ATOM 757 N N . ASN A 1 94 ? -4.718 5.896 4.656 1.00 96.00 94 ASN A N 1
ATOM 758 C CA . ASN A 1 94 ? -3.950 5.237 3.611 1.00 96.00 94 ASN A CA 1
ATOM 759 C C . ASN A 1 94 ? -4.698 4.030 3.034 1.00 96.00 94 ASN A C 1
ATOM 761 O O . ASN A 1 94 ? -4.614 3.785 1.833 1.00 96.00 94 ASN A O 1
ATOM 765 N N . ALA A 1 95 ? -5.448 3.304 3.866 1.00 97.56 95 ALA A N 1
ATOM 766 C CA . ALA A 1 95 ? -6.336 2.237 3.420 1.00 97.56 95 ALA A CA 1
ATOM 767 C C . ALA A 1 95 ? -7.532 2.766 2.620 1.00 97.56 95 ALA A C 1
ATOM 769 O O . ALA A 1 95 ? -7.816 2.204 1.566 1.00 97.56 95 ALA A O 1
ATOM 770 N N . LEU A 1 96 ? -8.170 3.858 3.059 1.00 97.44 96 LEU A N 1
ATOM 771 C CA . LEU A 1 96 ? -9.230 4.530 2.300 1.00 97.44 96 LEU A CA 1
ATOM 772 C C . LEU A 1 96 ? -8.731 4.921 0.900 1.00 97.44 96 LEU A C 1
ATOM 774 O O . LEU A 1 96 ? -9.285 4.467 -0.095 1.00 97.44 96 LEU A O 1
ATOM 778 N N . ASN A 1 97 ? -7.612 5.646 0.828 1.00 95.31 97 ASN A N 1
ATOM 779 C CA . ASN A 1 97 ? -7.016 6.067 -0.441 1.00 95.31 97 ASN A CA 1
ATOM 780 C C . ASN A 1 97 ? -6.654 4.873 -1.342 1.00 95.31 97 ASN A C 1
ATOM 782 O O . ASN A 1 97 ? -6.846 4.926 -2.552 1.00 95.31 97 ASN A O 1
ATOM 786 N N . ALA A 1 98 ? -6.139 3.780 -0.767 1.00 96.25 98 ALA A N 1
ATOM 787 C CA . ALA A 1 98 ? -5.826 2.568 -1.524 1.00 96.25 98 ALA A CA 1
ATOM 788 C C . ALA A 1 98 ? -7.083 1.843 -2.040 1.00 96.25 98 ALA A C 1
ATOM 790 O O . ALA A 1 98 ? -7.022 1.194 -3.085 1.00 96.25 98 ALA A O 1
ATOM 791 N N . ASN A 1 99 ? -8.201 1.928 -1.312 1.00 97.00 99 ASN A N 1
ATOM 792 C CA . ASN A 1 99 ? -9.483 1.347 -1.713 1.00 97.00 99 ASN A CA 1
ATOM 793 C C . ASN A 1 99 ? -10.142 2.145 -2.850 1.00 97.00 99 ASN A C 1
ATOM 795 O O . ASN A 1 99 ? -10.812 1.540 -3.687 1.00 97.00 99 ASN A O 1
ATOM 799 N N . ASP A 1 100 ? -9.897 3.456 -2.926 1.00 93.06 100 ASP A N 1
ATOM 800 C CA . ASP A 1 100 ? -10.343 4.307 -4.040 1.00 93.06 100 ASP A CA 1
ATOM 801 C C . ASP A 1 100 ? -9.602 4.009 -5.351 1.00 93.06 100 ASP A C 1
ATOM 803 O O . ASP A 1 100 ? -10.118 4.248 -6.446 1.00 93.06 100 ASP A O 1
ATOM 807 N N . GLY A 1 101 ? -8.395 3.454 -5.258 1.00 92.56 101 GLY A N 1
ATOM 808 C CA . GLY A 1 101 ? -7.642 2.958 -6.398 1.00 92.56 101 GLY A CA 1
ATOM 809 C C . GLY A 1 101 ? -6.140 2.993 -6.168 1.00 92.56 101 GLY A C 1
ATOM 810 O O . GLY A 1 101 ? -5.625 3.755 -5.357 1.00 92.56 101 GLY A O 1
ATOM 811 N N . ILE A 1 102 ? -5.421 2.165 -6.926 1.00 95.25 102 ILE A N 1
ATOM 812 C CA . ILE A 1 102 ? -3.956 2.177 -6.955 1.00 95.25 102 ILE A CA 1
ATOM 813 C C . ILE A 1 102 ? -3.517 2.692 -8.313 1.00 95.25 102 ILE A C 1
ATOM 815 O O . ILE A 1 102 ? -3.783 2.070 -9.341 1.00 95.25 102 ILE A O 1
ATOM 819 N N . TYR A 1 103 ? -2.860 3.840 -8.308 1.00 94.75 103 TYR A N 1
ATOM 820 C CA . TYR A 1 103 ? -2.505 4.610 -9.491 1.00 94.75 103 TYR A CA 1
ATOM 821 C C . TYR A 1 103 ? -1.049 4.350 -9.909 1.00 94.75 103 TYR A C 1
ATOM 823 O O . TYR A 1 103 ? -0.274 3.761 -9.154 1.00 94.75 103 TYR A O 1
ATOM 831 N N . PRO A 1 104 ? -0.612 4.794 -11.102 1.00 95.06 104 PRO A N 1
ATOM 832 C CA . PRO A 1 104 ? 0.771 4.602 -11.529 1.00 95.06 104 PRO A CA 1
ATOM 833 C C . PRO A 1 104 ? 1.797 5.191 -10.558 1.00 95.06 104 PRO A C 1
ATOM 835 O O . PRO A 1 104 ? 2.782 4.522 -10.250 1.00 95.06 104 PRO A O 1
ATOM 838 N N . HIS A 1 105 ? 1.542 6.390 -10.022 1.00 93.19 105 HIS A N 1
ATOM 839 C CA . HIS A 1 105 ? 2.424 7.026 -9.039 1.00 93.19 105 HIS A CA 1
ATOM 840 C C . HIS A 1 105 ? 2.599 6.174 -7.778 1.00 93.19 105 HIS A C 1
ATOM 842 O O . HIS A 1 105 ? 3.680 6.145 -7.193 1.00 93.19 105 HIS A O 1
ATOM 848 N N . ASP A 1 106 ? 1.571 5.420 -7.393 1.00 94.44 106 ASP A N 1
ATOM 849 C CA . ASP A 1 106 ? 1.649 4.509 -6.262 1.00 94.44 106 ASP A CA 1
ATOM 850 C C . ASP A 1 106 ? 2.599 3.351 -6.544 1.00 94.44 106 ASP A C 1
ATOM 852 O O . ASP A 1 106 ? 3.443 3.035 -5.711 1.00 94.44 106 ASP A O 1
ATOM 856 N N . ILE A 1 107 ? 2.502 2.741 -7.727 1.00 95.44 107 ILE A N 1
ATOM 857 C CA . ILE A 1 107 ? 3.398 1.658 -8.152 1.00 95.44 107 ILE A CA 1
ATOM 858 C C . ILE A 1 107 ? 4.845 2.159 -8.247 1.00 95.44 107 ILE A C 1
ATOM 860 O O . ILE A 1 107 ? 5.764 1.480 -7.783 1.00 95.44 107 ILE A O 1
ATOM 864 N N . VAL A 1 108 ? 5.056 3.367 -8.781 1.00 94.25 108 VAL A N 1
ATOM 865 C CA . VAL A 1 108 ? 6.374 4.023 -8.786 1.00 94.25 108 VAL A CA 1
ATOM 866 C C . VAL A 1 108 ? 6.888 4.194 -7.361 1.00 94.25 108 VAL A C 1
ATOM 868 O O . VAL A 1 108 ? 8.035 3.853 -7.075 1.00 94.25 108 VAL A O 1
ATOM 871 N N . HIS A 1 109 ? 6.032 4.642 -6.443 1.00 93.44 109 HIS A N 1
ATOM 872 C CA . HIS A 1 109 ? 6.401 4.818 -5.049 1.00 93.44 109 HIS A CA 1
ATOM 873 C C . HIS A 1 109 ? 6.709 3.487 -4.340 1.00 93.44 109 HIS A C 1
ATOM 875 O O . HIS A 1 109 ? 7.662 3.416 -3.568 1.00 93.44 109 HIS A O 1
ATOM 881 N N . MET A 1 110 ? 5.990 2.399 -4.641 1.00 94.62 110 MET A N 1
ATOM 882 C CA . MET A 1 110 ? 6.339 1.046 -4.166 1.00 94.62 110 MET A CA 1
ATOM 883 C C . MET A 1 110 ? 7.723 0.598 -4.640 1.00 94.62 110 MET A C 1
ATOM 885 O O . MET A 1 110 ? 8.368 -0.232 -4.008 1.00 94.62 110 MET A O 1
ATOM 889 N N . CYS A 1 111 ? 8.189 1.136 -5.762 1.00 94.25 111 CYS A N 1
ATOM 890 C CA . CYS A 1 111 ? 9.482 0.803 -6.331 1.00 94.25 111 CYS A CA 1
ATOM 891 C C . CYS A 1 111 ? 10.580 1.811 -5.962 1.00 94.25 111 CYS A C 1
ATOM 893 O O . CYS A 1 111 ? 11.696 1.640 -6.443 1.00 94.25 111 CYS A O 1
ATOM 895 N N . SER A 1 112 ? 10.314 2.834 -5.142 1.00 91.75 112 SER A N 1
ATOM 896 C CA . SER A 1 112 ? 11.206 3.991 -4.929 1.00 91.75 112 SER A CA 1
ATOM 897 C C . SER A 1 112 ? 12.618 3.609 -4.466 1.00 91.75 112 SER A C 1
ATOM 899 O O . SER A 1 112 ? 13.607 4.117 -5.000 1.00 91.75 112 SER A O 1
ATOM 901 N N . ASP A 1 113 ? 12.731 2.629 -3.567 1.00 91.00 113 ASP A N 1
ATOM 902 C CA . ASP A 1 113 ? 14.022 2.121 -3.086 1.00 91.00 113 ASP A CA 1
ATOM 903 C C . ASP A 1 113 ? 14.823 1.403 -4.180 1.00 91.00 113 ASP A C 1
ATOM 905 O O . ASP A 1 113 ? 16.054 1.322 -4.123 1.00 91.00 113 ASP A O 1
ATOM 909 N N . ARG A 1 114 ? 14.149 0.880 -5.207 1.00 92.00 114 ARG A N 1
ATOM 910 C CA . ARG A 1 114 ? 14.744 0.118 -6.314 1.00 92.00 114 ARG A CA 1
ATOM 911 C C . ARG A 1 114 ? 14.971 0.980 -7.556 1.00 92.00 114 ARG A C 1
ATOM 913 O O . ARG A 1 114 ? 15.991 0.809 -8.220 1.00 92.00 114 ARG A O 1
ATOM 920 N N . LEU A 1 115 ? 14.059 1.908 -7.838 1.00 91.62 115 LEU A N 1
ATOM 921 C CA . LEU A 1 115 ? 13.973 2.727 -9.050 1.00 91.62 115 LEU A CA 1
ATOM 922 C C . LEU A 1 115 ? 14.101 4.223 -8.734 1.00 91.62 115 LEU A C 1
ATOM 924 O O . LEU A 1 115 ? 13.282 5.037 -9.151 1.00 91.62 115 LEU A O 1
ATOM 928 N N . SER A 1 116 ? 15.146 4.602 -8.002 1.00 87.31 116 SER A N 1
ATOM 929 C CA . SER A 1 116 ? 15.467 6.015 -7.799 1.00 87.31 116 SER A CA 1
ATOM 930 C C . SER A 1 116 ? 16.019 6.645 -9.081 1.00 87.31 116 SER A C 1
ATOM 932 O O . SER A 1 116 ? 16.695 5.975 -9.867 1.00 87.31 116 SER A O 1
ATOM 934 N N . ILE A 1 117 ? 15.846 7.961 -9.244 1.00 85.69 117 ILE A N 1
ATOM 935 C CA . ILE A 1 117 ? 16.441 8.714 -10.364 1.00 85.69 117 ILE A CA 1
ATOM 936 C C . ILE A 1 117 ? 17.962 8.520 -10.451 1.00 85.69 117 ILE A C 1
ATOM 938 O O . ILE A 1 117 ? 18.526 8.452 -11.535 1.00 85.69 117 ILE A O 1
ATOM 942 N N . SER A 1 118 ? 18.638 8.349 -9.312 1.00 85.81 118 SER A N 1
ATOM 943 C CA . SER A 1 118 ? 20.074 8.056 -9.261 1.00 85.81 118 SER A CA 1
ATOM 944 C C . SER A 1 118 ? 20.448 6.671 -9.805 1.00 85.81 118 SER A C 1
ATOM 946 O O . SER A 1 118 ? 21.595 6.468 -10.190 1.00 85.81 118 SER A O 1
ATOM 948 N N . LYS A 1 119 ? 19.509 5.717 -9.831 1.00 87.56 119 LYS A N 1
ATOM 949 C CA . LYS A 1 119 ? 19.712 4.356 -10.349 1.00 87.56 119 LYS A CA 1
ATOM 950 C C . LYS A 1 119 ? 19.270 4.214 -11.802 1.00 87.56 119 LYS A C 1
ATOM 952 O O . LYS A 1 119 ? 19.892 3.460 -12.545 1.00 87.56 119 LYS A O 1
ATOM 957 N N . THR A 1 120 ? 18.200 4.902 -12.190 1.00 87.88 120 THR A N 1
ATOM 958 C CA . THR A 1 120 ? 17.547 4.734 -13.497 1.00 87.88 120 THR A CA 1
ATOM 959 C C . THR A 1 120 ? 17.805 5.889 -14.460 1.00 87.88 120 THR A C 1
ATOM 961 O O . THR A 1 120 ? 17.687 5.695 -15.662 1.00 87.88 120 THR A O 1
ATOM 964 N N . GLY A 1 121 ? 18.128 7.084 -13.956 1.00 86.88 121 GLY A N 1
ATOM 965 C CA . GLY A 1 121 ? 18.159 8.326 -14.733 1.00 86.88 121 GLY A CA 1
ATOM 966 C C . GLY A 1 121 ? 16.774 8.906 -15.048 1.00 86.88 121 GLY A C 1
ATOM 967 O O . GLY A 1 121 ? 16.698 9.974 -15.651 1.00 86.88 121 GLY A O 1
ATOM 968 N N . LEU A 1 122 ? 15.694 8.232 -14.635 1.00 88.56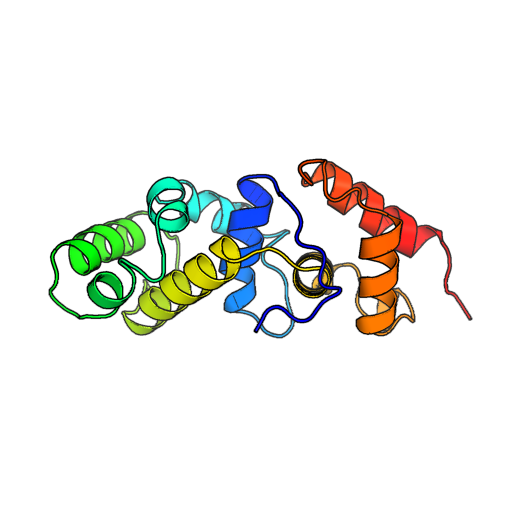 122 LEU A N 1
ATOM 969 C CA . LEU A 1 122 ? 14.321 8.595 -14.979 1.00 88.56 122 LEU A CA 1
ATOM 970 C C . LEU A 1 122 ? 13.650 9.383 -13.841 1.00 88.56 122 LEU A C 1
ATOM 972 O O . LEU A 1 122 ? 13.702 8.947 -12.684 1.00 88.56 122 LEU A O 1
ATOM 976 N N . PRO A 1 123 ? 12.996 10.519 -14.134 1.00 90.88 123 PRO A N 1
ATOM 977 C CA . PRO A 1 123 ? 12.115 11.190 -13.184 1.00 90.88 123 PRO A CA 1
ATOM 978 C C . PRO A 1 123 ? 10.813 10.395 -12.970 1.00 90.88 123 PRO A C 1
ATOM 980 O O . PRO A 1 123 ? 10.411 9.596 -13.815 1.00 90.88 123 PRO A O 1
ATOM 983 N N . SER A 1 124 ? 10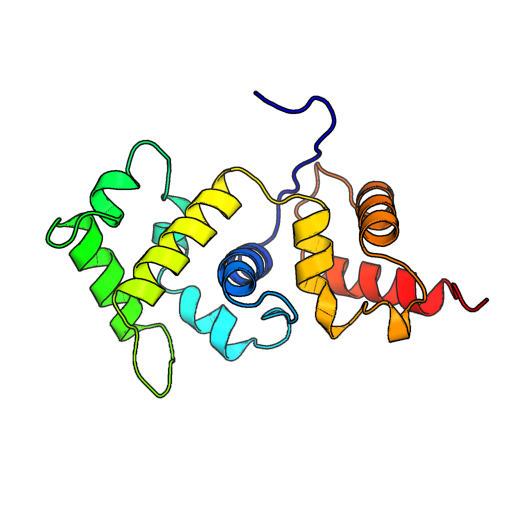.108 10.647 -11.859 1.00 89.81 124 SER A N 1
ATOM 984 C CA . SER A 1 124 ? 8.915 9.871 -11.470 1.00 89.81 124 SER A CA 1
ATOM 985 C C . SER A 1 124 ? 7.822 9.831 -12.539 1.00 89.81 124 SER A C 1
ATOM 987 O O . SER A 1 124 ? 7.257 8.771 -12.774 1.00 89.81 124 SER A O 1
ATOM 989 N N . HIS A 1 125 ? 7.568 10.941 -13.236 1.00 90.31 125 HIS A N 1
ATOM 990 C CA . HIS A 1 125 ? 6.548 10.982 -14.288 1.00 90.31 125 HIS A CA 1
ATOM 991 C C . HIS A 1 125 ? 6.892 10.077 -15.483 1.00 90.31 125 HIS A C 1
ATOM 993 O O . HIS A 1 125 ? 5.998 9.470 -16.059 1.00 90.31 125 HIS A O 1
ATOM 999 N N . GLU A 1 126 ? 8.174 9.926 -15.837 1.00 93.06 126 GLU A N 1
ATOM 1000 C CA . GLU A 1 126 ? 8.587 8.974 -16.878 1.00 93.06 126 GLU A CA 1
ATOM 1001 C C . GLU A 1 126 ? 8.410 7.529 -16.394 1.00 93.06 126 GLU A C 1
ATOM 1003 O O . GLU A 1 126 ? 7.948 6.681 -17.152 1.00 93.06 126 GLU A O 1
ATOM 1008 N N . LEU A 1 127 ? 8.691 7.249 -15.115 1.00 93.62 127 LEU A N 1
ATOM 1009 C CA . LEU A 1 127 ? 8.422 5.934 -14.524 1.00 93.62 127 LEU A CA 1
ATOM 1010 C C . LEU A 1 127 ? 6.921 5.607 -14.493 1.00 93.62 127 LEU A C 1
ATOM 1012 O O . LEU A 1 127 ? 6.552 4.455 -14.708 1.00 93.62 127 LEU A O 1
ATOM 1016 N N . GLU A 1 128 ? 6.050 6.592 -14.260 1.00 94.50 128 GLU A N 1
ATOM 1017 C CA . GLU A 1 128 ? 4.595 6.405 -14.329 1.00 94.50 128 GLU A CA 1
ATOM 1018 C C . GLU A 1 128 ? 4.128 6.031 -15.739 1.00 94.50 128 GLU A C 1
ATOM 1020 O O . GLU A 1 128 ? 3.274 5.155 -15.893 1.00 94.50 128 GLU A O 1
ATOM 1025 N N . GLU A 1 129 ? 4.711 6.640 -16.774 1.00 93.50 129 GLU A N 1
ATOM 1026 C CA . GLU A 1 129 ? 4.441 6.260 -18.163 1.00 93.50 129 GLU A CA 1
ATOM 1027 C C . GLU A 1 129 ? 4.909 4.834 -18.460 1.00 93.50 129 GLU A C 1
ATOM 1029 O O . GLU A 1 129 ? 4.199 4.074 -19.119 1.00 93.50 129 GLU A O 1
ATOM 1034 N N . GLU A 1 130 ? 6.061 4.423 -17.931 1.00 94.81 130 GLU A N 1
ATOM 1035 C CA . GLU A 1 130 ? 6.513 3.037 -18.064 1.00 94.81 130 GLU A CA 1
ATO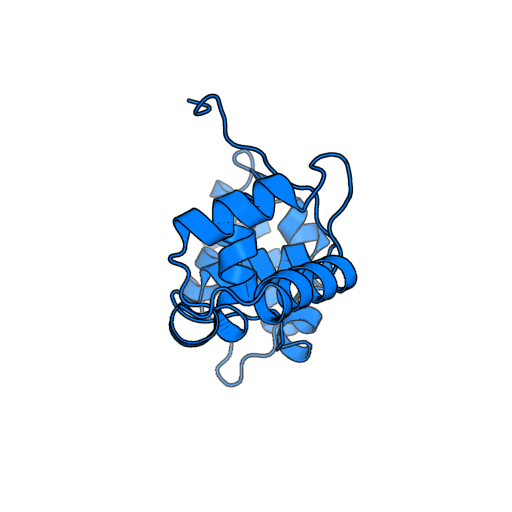M 1036 C C . GLU A 1 130 ? 5.601 2.049 -17.321 1.00 94.81 130 GLU A C 1
ATOM 1038 O O . GLU A 1 130 ? 5.313 0.977 -17.851 1.00 94.81 130 GLU A O 1
ATOM 1043 N N . VAL A 1 131 ? 5.048 2.414 -16.157 1.00 95.50 131 VAL A N 1
ATOM 1044 C CA . VAL A 1 131 ? 4.014 1.609 -15.479 1.00 95.50 131 VAL A CA 1
ATOM 1045 C C . VAL A 1 131 ? 2.791 1.431 -16.384 1.00 95.50 131 VAL A C 1
ATOM 1047 O O . VAL A 1 131 ? 2.316 0.307 -16.550 1.00 95.50 131 VAL A O 1
ATOM 1050 N N . ARG A 1 132 ? 2.307 2.510 -17.018 1.00 94.75 132 ARG A N 1
ATOM 1051 C CA . ARG A 1 132 ? 1.151 2.467 -17.938 1.00 94.75 132 ARG A CA 1
ATOM 1052 C C . ARG A 1 132 ? 1.390 1.602 -19.173 1.00 94.75 132 ARG A C 1
ATOM 1054 O O . ARG A 1 132 ? 0.444 1.005 -19.679 1.00 94.75 132 ARG A O 1
ATOM 1061 N N . LYS A 1 133 ? 2.628 1.543 -19.668 1.00 93.94 133 LYS A N 1
ATOM 1062 C CA . LYS A 1 133 ? 3.005 0.705 -20.818 1.00 93.94 133 LYS A CA 1
ATOM 1063 C C . LYS A 1 133 ? 3.195 -0.759 -20.432 1.00 93.94 133 LYS A C 1
ATOM 1065 O O . LYS A 1 133 ? 2.837 -1.638 -21.211 1.00 93.94 133 LYS A O 1
ATOM 1070 N N . PHE A 1 134 ? 3.787 -1.014 -19.266 1.00 95.31 134 PHE A N 1
ATOM 1071 C CA . PHE A 1 134 ? 4.187 -2.354 -18.847 1.00 95.31 134 PHE A CA 1
ATOM 1072 C C . PHE A 1 134 ? 3.015 -3.170 -18.293 1.00 95.31 134 PHE A C 1
ATOM 1074 O O . PHE A 1 134 ? 2.867 -4.345 -18.628 1.00 95.31 134 PHE A O 1
ATOM 1081 N N . PHE A 1 135 ? 2.174 -2.565 -17.450 1.00 95.62 135 PHE A N 1
ATOM 1082 C CA . PHE A 1 135 ? 1.115 -3.288 -16.753 1.00 95.62 135 PHE A CA 1
ATOM 1083 C C . PHE A 1 135 ? -0.225 -3.221 -17.481 1.00 95.62 135 PHE A C 1
ATOM 1085 O O . PHE A 1 135 ? -0.693 -2.170 -17.915 1.00 95.62 135 PHE A O 1
ATOM 1092 N N . ASN A 1 136 ? -0.907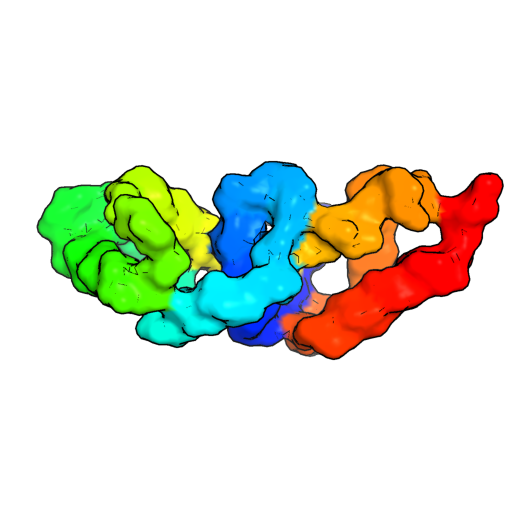 -4.364 -17.536 1.00 91.94 136 ASN A N 1
ATOM 1093 C CA . ASN A 1 136 ? -2.280 -4.437 -18.010 1.00 91.94 136 ASN A CA 1
ATOM 1094 C C . ASN A 1 136 ? -3.249 -4.187 -16.847 1.00 91.94 136 ASN A C 1
ATOM 1096 O O . ASN A 1 136 ? -3.317 -4.984 -15.916 1.00 91.94 136 ASN A O 1
ATOM 1100 N N . LYS A 1 137 ? -4.064 -3.131 -16.940 1.00 88.94 137 LYS A N 1
ATOM 1101 C CA . LYS A 1 137 ? -5.049 -2.755 -15.906 1.00 88.94 137 LYS A CA 1
ATOM 1102 C C . LYS A 1 137 ? -6.076 -3.837 -15.549 1.00 88.94 137 LYS A C 1
ATOM 1104 O O . LYS A 1 137 ? -6.675 -3.781 -14.482 1.00 88.94 137 LYS A O 1
ATOM 1109 N N . ASN A 1 138 ? -6.300 -4.805 -16.439 1.00 90.31 138 ASN A N 1
ATOM 1110 C CA . ASN A 1 138 ? -7.253 -5.897 -16.227 1.00 90.31 138 ASN A CA 1
ATOM 1111 C C . ASN A 1 138 ? -6.621 -7.117 -15.533 1.00 90.31 138 ASN A C 1
ATOM 1113 O O . ASN A 1 138 ? -7.302 -8.120 -15.325 1.00 90.31 138 ASN A O 1
ATOM 1117 N N . VAL A 1 139 ? -5.325 -7.061 -15.218 1.00 93.81 139 VAL A N 1
ATOM 1118 C CA . VAL A 1 139 ? -4.578 -8.134 -14.558 1.00 93.81 139 VAL A CA 1
ATOM 1119 C C . VAL A 1 139 ? -4.200 -7.679 -13.154 1.00 93.81 139 VAL A C 1
ATOM 1121 O O . VAL A 1 139 ? -3.826 -6.529 -12.937 1.00 93.81 139 VAL A O 1
ATOM 1124 N N . VAL A 1 140 ? -4.326 -8.589 -12.187 1.00 97.00 140 VAL A N 1
ATOM 1125 C CA . VAL A 1 140 ? -3.918 -8.328 -10.806 1.00 97.00 140 VAL A CA 1
ATOM 1126 C C . VAL A 1 140 ? -2.397 -8.316 -10.737 1.00 97.00 140 VAL A C 1
ATOM 1128 O O . VAL A 1 140 ? -1.784 -9.369 -10.882 1.00 97.00 140 VAL A O 1
ATOM 1131 N N . ILE A 1 141 ? -1.811 -7.155 -10.446 1.00 97.75 141 ILE A N 1
ATOM 1132 C CA . ILE A 1 141 ? -0.364 -7.007 -10.301 1.00 97.75 141 ILE A CA 1
ATOM 1133 C C . ILE A 1 141 ? 0.100 -7.728 -9.034 1.00 97.75 141 ILE A C 1
ATOM 1135 O O . ILE A 1 141 ? -0.408 -7.515 -7.931 1.00 97.75 141 ILE A O 1
ATOM 1139 N N . SER A 1 142 ? 1.105 -8.574 -9.187 1.00 97.38 142 SER A N 1
ATOM 1140 C CA . SER A 1 142 ? 1.747 -9.338 -8.126 1.00 97.38 142 SER A CA 1
ATOM 1141 C C . SER A 1 142 ? 3.164 -8.839 -7.839 1.00 97.38 142 SER A C 1
ATOM 1143 O O . SER A 1 142 ? 3.772 -8.115 -8.626 1.00 97.38 142 SER A O 1
ATOM 1145 N N . ARG A 1 143 ? 3.741 -9.280 -6.713 1.00 96.88 143 ARG A N 1
ATOM 1146 C CA . ARG A 1 143 ? 5.147 -9.007 -6.375 1.00 96.88 143 ARG A CA 1
ATOM 1147 C C . ARG A 1 143 ? 6.100 -9.437 -7.493 1.00 96.88 143 ARG A C 1
ATOM 1149 O O . ARG A 1 143 ? 7.032 -8.711 -7.814 1.00 96.88 143 ARG A O 1
ATOM 1156 N N . LYS A 1 144 ? 5.827 -10.587 -8.113 1.00 97.19 144 LYS A N 1
ATOM 1157 C CA . LYS A 1 144 ? 6.616 -11.101 -9.233 1.00 97.19 144 LYS A CA 1
ATOM 1158 C C . LYS A 1 144 ? 6.608 -10.131 -10.417 1.00 97.19 144 LYS A C 1
ATOM 1160 O O . LYS A 1 144 ? 7.660 -9.866 -10.980 1.00 97.19 144 LYS A O 1
ATOM 1165 N N . GLU A 1 145 ? 5.453 -9.575 -10.766 1.00 97.50 145 GLU A N 1
ATOM 1166 C CA . GLU A 1 145 ? 5.360 -8.617 -11.873 1.00 97.50 145 GLU A CA 1
ATOM 1167 C C . GLU A 1 145 ? 6.027 -7.274 -11.528 1.00 97.50 145 GLU A C 1
ATOM 1169 O O . GLU A 1 145 ? 6.626 -6.652 -12.399 1.00 97.50 145 GLU A O 1
ATOM 1174 N N . ILE A 1 146 ? 6.024 -6.857 -10.254 1.00 97.69 146 ILE A N 1
ATOM 1175 C CA . ILE A 1 146 ? 6.845 -5.726 -9.778 1.00 97.69 146 ILE A CA 1
ATOM 1176 C C . ILE A 1 146 ? 8.345 -6.025 -9.928 1.00 97.69 146 ILE A C 1
ATOM 1178 O O . ILE A 1 146 ? 9.114 -5.175 -10.384 1.00 97.69 146 ILE A O 1
ATOM 1182 N N . ASP A 1 147 ? 8.789 -7.232 -9.578 1.00 97.00 147 ASP A N 1
ATOM 1183 C CA . ASP A 1 147 ? 10.181 -7.646 -9.770 1.00 97.00 147 ASP A CA 1
ATOM 1184 C C . ASP A 1 147 ? 10.549 -7.675 -11.269 1.00 97.00 147 ASP A C 1
ATOM 1186 O O . ASP A 1 147 ? 11.636 -7.245 -11.656 1.00 97.00 147 ASP A O 1
ATOM 1190 N N . GLU A 1 148 ? 9.648 -8.130 -12.141 1.00 96.62 148 GLU A N 1
ATOM 1191 C CA . GLU A 1 148 ? 9.840 -8.116 -13.596 1.00 96.62 148 GLU A CA 1
ATOM 1192 C C . GLU A 1 148 ? 9.918 -6.687 -14.149 1.00 96.62 148 GLU A C 1
ATOM 1194 O O . GLU A 1 148 ? 10.850 -6.379 -14.895 1.00 96.62 148 GLU A O 1
ATOM 1199 N N . PHE A 1 149 ? 9.018 -5.798 -13.722 1.00 96.44 149 PHE A N 1
ATOM 1200 C CA . PHE A 1 149 ? 9.023 -4.381 -14.089 1.00 96.44 149 PHE A CA 1
ATOM 1201 C C . PHE A 1 149 ? 10.310 -3.674 -13.648 1.00 96.44 149 PHE A C 1
ATOM 1203 O O . PHE A 1 149 ? 10.992 -3.046 -14.457 1.00 96.44 149 PHE A O 1
ATOM 1210 N N . THR A 1 150 ? 10.704 -3.819 -12.380 1.00 95.62 150 THR A N 1
ATOM 1211 C CA . THR A 1 150 ? 11.928 -3.184 -11.860 1.00 95.62 150 THR A CA 1
ATOM 1212 C C . THR A 1 150 ? 13.172 -3.670 -12.607 1.00 95.62 150 THR A C 1
ATOM 1214 O O . THR A 1 150 ? 14.032 -2.868 -12.974 1.00 95.62 150 THR A O 1
ATOM 1217 N N . ASN A 1 151 ? 13.246 -4.965 -12.925 1.00 94.94 151 ASN A N 1
ATOM 1218 C CA . ASN A 1 151 ? 14.313 -5.516 -13.758 1.00 94.94 151 ASN A CA 1
ATOM 1219 C C . ASN A 1 151 ? 14.268 -5.004 -15.201 1.00 94.94 151 ASN A C 1
ATOM 1221 O O . ASN A 1 151 ? 15.328 -4.760 -15.777 1.00 94.94 151 ASN A O 1
ATOM 1225 N N . HIS A 1 152 ? 13.080 -4.855 -15.790 1.00 94.00 152 HIS A N 1
ATOM 1226 C CA . HIS A 1 152 ? 12.905 -4.299 -17.128 1.00 94.00 152 HIS A CA 1
ATOM 1227 C C . HIS A 1 152 ? 13.472 -2.877 -17.212 1.00 94.00 152 HIS A C 1
ATOM 1229 O O . HIS A 1 152 ? 14.300 -2.616 -18.081 1.00 94.00 152 HIS A O 1
ATOM 1235 N N . ILE A 1 153 ? 13.139 -2.005 -16.255 1.00 94.12 153 ILE A N 1
ATOM 1236 C CA . ILE A 1 153 ? 13.662 -0.631 -16.200 1.00 94.12 153 ILE A CA 1
ATOM 1237 C C . ILE A 1 153 ? 15.184 -0.610 -16.018 1.00 94.12 153 ILE A C 1
ATOM 1239 O O . ILE A 1 153 ? 15.893 0.087 -16.744 1.00 94.12 153 ILE A O 1
ATOM 1243 N N . LEU A 1 154 ? 15.713 -1.402 -15.080 1.00 91.94 154 LEU A N 1
ATOM 1244 C CA . LEU A 1 154 ? 17.150 -1.417 -14.782 1.00 91.94 154 LEU A CA 1
ATOM 1245 C C . LEU A 1 154 ? 17.994 -2.003 -15.929 1.00 91.94 154 LEU A C 1
ATOM 1247 O O . LEU A 1 154 ? 19.114 -1.547 -16.160 1.00 91.94 154 LEU A O 1
ATOM 1251 N N . LYS A 1 155 ? 17.478 -3.006 -16.654 1.00 87.06 155 LYS A N 1
ATOM 1252 C CA . LYS A 1 155 ? 18.152 -3.620 -17.815 1.00 87.06 155 LYS A CA 1
ATOM 1253 C C . LYS A 1 155 ? 17.943 -2.842 -19.109 1.00 87.06 155 LYS A C 1
ATOM 1255 O O . LYS A 1 155 ? 18.813 -2.895 -19.972 1.00 87.06 155 LYS A O 1
ATOM 1260 N N . GLY A 1 156 ? 16.821 -2.131 -19.228 1.00 69.00 156 GLY A N 1
ATOM 1261 C CA . GLY A 1 156 ? 16.474 -1.288 -20.372 1.00 69.00 156 GLY A CA 1
ATOM 1262 C C . GLY A 1 156 ? 17.484 -0.17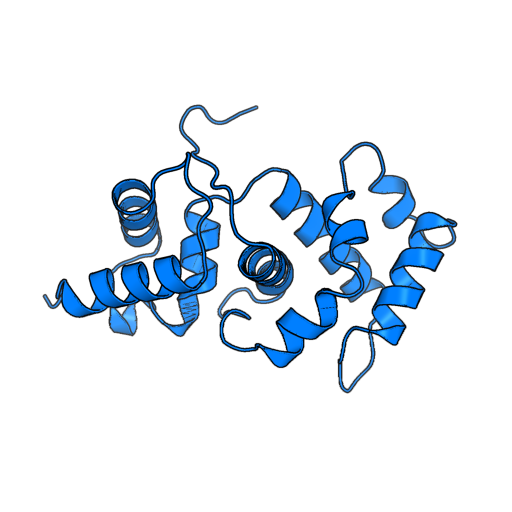3 -20.629 1.00 69.00 156 GLY A C 1
ATOM 1263 O O . GLY A 1 156 ? 17.522 0.366 -21.728 1.00 69.00 156 GLY A O 1
ATOM 1264 N N . GLY A 1 157 ? 18.361 0.112 -19.659 1.00 56.34 157 GLY A N 1
ATOM 1265 C CA . GLY A 1 157 ? 19.569 0.877 -19.910 1.00 56.34 157 GLY A CA 1
ATOM 1266 C C . GLY A 1 157 ? 19.261 2.285 -20.393 1.00 56.34 157 GLY A C 1
ATOM 1267 O O . GLY A 1 157 ? 19.804 2.711 -21.405 1.00 56.34 157 GLY A O 1
ATOM 1268 N N . TYR A 1 158 ? 18.485 3.052 -19.626 1.00 52.88 158 TYR A N 1
ATOM 1269 C CA . TYR A 1 158 ? 18.469 4.516 -19.733 1.00 52.88 158 TYR A CA 1
ATOM 1270 C C . TYR A 1 158 ? 19.775 5.110 -19.163 1.00 52.88 158 TYR A C 1
ATOM 1272 O O . TYR A 1 158 ? 19.786 6.056 -18.383 1.00 52.88 158 TYR A O 1
ATOM 1280 N N . ARG A 1 159 ? 20.917 4.515 -19.526 1.00 45.94 159 ARG A N 1
ATOM 1281 C CA . ARG A 1 159 ? 22.232 5.125 -19.362 1.00 45.94 159 ARG A CA 1
ATOM 1282 C C . ARG A 1 159 ? 22.387 6.087 -20.532 1.00 45.94 159 ARG A C 1
ATOM 1284 O O . ARG A 1 159 ? 22.690 5.654 -21.641 1.00 45.94 159 ARG A O 1
ATOM 1291 N N . LYS A 1 160 ? 22.100 7.364 -20.289 1.00 41.75 160 LYS A N 1
ATOM 1292 C CA . LYS A 1 160 ? 22.705 8.426 -21.096 1.00 41.75 160 LYS A CA 1
ATOM 1293 C C . LYS A 1 160 ? 24.211 8.439 -20.861 1.00 41.75 160 LYS A C 1
ATOM 1295 O O . LYS A 1 160 ? 24.616 8.200 -19.700 1.00 41.75 160 LYS A O 1
#

=== Feature glossary ===
Reading guide. The protein is described through the following features:

Foldseek 3Di. A 3Di character summarizes, for each residue, the relative orientation of the Cα frame of its nearest spatial neighbor. Because it encodes fold topology rather than chemistry, 3Di alignments detect remote structural similarity that sequence alignment misses.

Contact-map, Ramachandran, and PAE plots. Plot images: a contact map (which residues are close in 3D, as an N×N binary image), a Ramachandran scatter (backbone torsion angles, revealing secondary-structure composition at a glance), and — for AlphaFold structures — a PAE heatmap (pairwise prediction confidence).

Radius of gyration, Cα contacts, bounding box. Radius of gyration (Rg) is the root-mean-square distance of Cα atoms from their centroid — a single number for overall size and compactness. A globular domain of N residues has Rg ≈ 2.2·N^0.38 Å; an extended or disordered chain has a much larger Rg. The Cα contact count is the number of residue pairs whose Cα atoms are within 8 Å and are more than four positions apart in sequence — a standard proxy for tertiary packing density. The bounding box is the smallest axis-aligned box enclosing all Cα atoms.

Secondary structure (8-state, DSSP). Eight-state secondary structure (DSSP): H is the canonical α-helix, G the tighter 3₁₀-helix, I the wider π-helix; E/B are β-structure, T and S are turns and bends, and '-' is everything else. DSSP derives these from the pattern of main-chain N–H···O=C hydrogen bonds, not from the sequence.

B-factor. B-factor (Debye–Waller factor) reflects atomic displacement in the crystal lattice. It is an experimental observable (units Å²), not a prediction; low values mean the atom is pinned down, high values mean it moves or is heterogeneous across the crystal.

pLDDT. pLDDT is the predicted lDDT-Cα score: AlphaFold's confidence that the local environment of each residue (all inter-atomic distances within 15 Å) is correctly placed. It is a per-residue number between 0 and 100, with higher meaning more reliable.

Nearest PDB structures. Nearest PDB neighbors are the top structural matches found by Foldseek when searching this structure against the entire Protein Data Bank. Each hit reports a TM-score (0 to 1; >0.5 almost always implies the same fold) and an E-value. These are *structural* homologs — they may share no detectable sequence similarity.

Solvent-accessible surface area. Accessible surface area quantifies burial. A residue with SASA near zero is packed into the hydrophobic core; one with SASA >100 Å² sits on the surface. Computed here via the Shrake–Rupley numerical algorithm with a 1.4 Å probe.

Rendered structure images. Structure images are PyMOL renders from six orthogonal camera directions. Cartoon representation draws helices as coils and strands as arrows; sticks shows the backbone as bonds; surface shows the solvent-excluded envelope. Rainbow coloring maps sequence position to hue (blue→red, N→C); chain coloring assigns a distinct color per polypeptide.

Backbone torsions (φ/ψ). φ (phi) and ψ (psi) are the two rotatable backbone dihedrals per residue: φ is the C(i-1)–N–Cα–C torsion, ψ is the N–Cα–C–N(i+1) torsion, both in degrees on (−180°, 180°]. α-helical residues cluster near (−60°, −45°); β-strand residues near (−120°, +130°). A Ramachandran plot is simply a scatter of (φ, ψ) for every residue.

Predicted aligned error. Predicted Aligned Error (PAE) is an AlphaFold confidence matrix: entry (i, j) is the expected error in the position of residue j, in ångströms, when the prediction is superimposed on the true structure at residue i. Low PAE within a block of residues means that block is internally rigid and well-predicted; high PAE between two blocks means their relative placement is uncertain even if each block individually is confident.

mmCIF coordinates. Structure coordinates are given as an mmCIF _atom_site loop: one row per atom with element, residue name, chain id, sequence number, and x/y/z position in Å. Only the four main-chain atoms per residue are included here; side chains are omitted to keep the record compact.

InterPro / GO / CATH / organism. Database cross-references. InterPro integrates a dozen d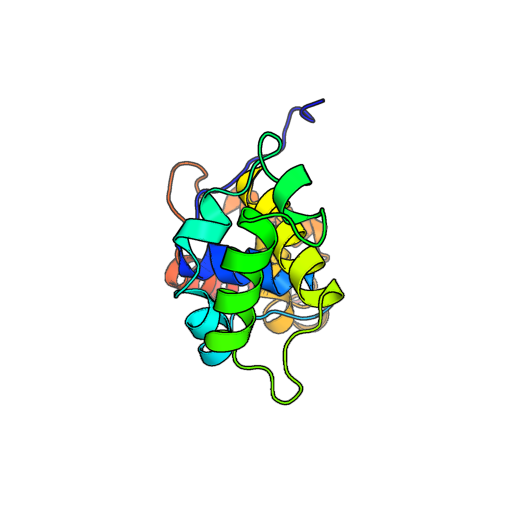omain/family signature databases into unified entries with residue-range hits. GO terms attach function/process/location labels with evidence codes. CATH codes position the fold in a four-level structural taxonomy. Organism is the NCBI-taxonomy species name.

Secondary structure (3-state, P-SEA). SS3 is a coarse helix/strand/coil call (letters a/b/c) made by the P-SEA algorithm from inter-Cα distances and dihedrals. It is less detailed than DSSP but needs only Cα positions.

Sequence. Sequence gives the chain of amino acids in standard one-letter code (A=alanine, C=cysteine, …, Y=tyrosine), read N→C. It is the only feature that is directly encoded by the gene; all structural features are derived from the folded form of this sequence.